Protein AF-A0A060YU44-F1 (afdb_monomer_lite)

Foldseek 3Di:
DDDDPPPQDDDPAFFQPVDDWDPPFPQQDPQDPRNLRRLLRLLLVLLLLLLLLQLVLVLCVDPVNVNNVLSVVSNVSSVVSNVVSVVSCVVCVNNRTDHDDDDRDRNPCNVVSDSVVSVVVSVVD

Radius of gyration: 18.21 Å; chains: 1; bounding box: 39×26×57 Å

InterPro domains:
  IPR001519 Ferritin [PTHR11431] (24-123)
  IPR008331 Ferritin/DPS domain [PF00210] (45-98)
  IPR009040 Ferritin-like diiron domain [PS50905] (29-125)
  IPR009078 Ferritin-like superfamily [SSF47240] (26-123)
  IPR012347 Ferritin-like [G3DSA:1.20.1260.10] (23-125)

Organism: Oncorhynchus mykiss (NCBI:txid802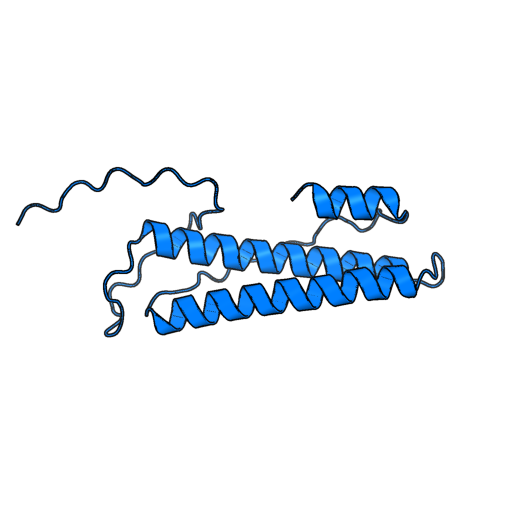2)

Structure (mmCIF, N/CA/C/O backbone):
data_AF-A0A060YU44-F1
#
_entry.id   AF-A0A060YU44-F1
#
loop_
_atom_site.group_PDB
_atom_site.id
_atom_site.type_symbol
_atom_site.label_atom_id
_atom_site.label_alt_id
_atom_site.label_comp_id
_atom_site.label_asym_id
_atom_site.label_entity_id
_atom_site.label_seq_id
_atom_site.pdbx_PDB_ins_code
_atom_site.Cartn_x
_atom_site.Cartn_y
_atom_site.Cartn_z
_atom_site.occupancy
_atom_site.B_iso_or_equiv
_atom_site.auth_seq_id
_atom_site.auth_comp_id
_atom_site.auth_asym_id
_atom_site.auth_atom_id
_atom_site.pdbx_PDB_model_num
ATOM 1 N N . MET A 1 1 ? 24.034 11.730 -32.992 1.00 38.75 1 MET A N 1
ATOM 2 C CA . MET A 1 1 ? 22.730 12.354 -32.692 1.00 38.75 1 MET A CA 1
ATOM 3 C C . MET A 1 1 ? 22.830 12.929 -31.296 1.00 38.75 1 MET A C 1
ATOM 5 O O . MET A 1 1 ? 23.203 12.187 -30.401 1.00 38.75 1 MET A O 1
ATOM 9 N N . ALA A 1 2 ? 22.635 14.238 -31.135 1.00 43.22 2 ALA A N 1
ATOM 10 C CA . ALA A 1 2 ? 22.666 14.867 -29.819 1.00 43.22 2 ALA A CA 1
ATOM 11 C C . ALA A 1 2 ? 21.455 14.379 -29.016 1.00 43.22 2 ALA A C 1
ATOM 13 O O . ALA A 1 2 ? 20.328 14.455 -29.508 1.00 43.22 2 ALA A O 1
ATOM 14 N N . GLU A 1 3 ? 21.694 13.841 -27.822 1.00 44.12 3 GLU A N 1
ATOM 15 C CA . GLU A 1 3 ? 20.632 13.512 -26.878 1.00 44.12 3 GLU A CA 1
ATOM 16 C C . GLU A 1 3 ? 19.837 14.791 -26.604 1.00 44.12 3 GLU A C 1
ATOM 18 O O . GLU A 1 3 ? 20.383 15.802 -26.156 1.00 44.12 3 GLU A O 1
ATOM 23 N N . LEU A 1 4 ? 18.548 14.776 -26.949 1.00 47.03 4 LEU A N 1
ATOM 24 C CA . LEU A 1 4 ? 17.634 15.850 -26.586 1.00 47.03 4 LEU A CA 1
ATOM 25 C C . LEU A 1 4 ? 17.681 15.970 -25.066 1.00 47.03 4 LEU A C 1
ATOM 27 O O . LEU A 1 4 ? 17.388 14.999 -24.370 1.00 47.03 4 LEU A O 1
ATOM 31 N N . SER A 1 5 ? 18.057 17.140 -24.547 1.00 51.47 5 SER A N 1
ATOM 32 C CA . SER A 1 5 ? 17.997 17.403 -23.114 1.00 51.47 5 SER A CA 1
ATOM 33 C C . SER A 1 5 ? 16.534 17.317 -22.681 1.00 51.47 5 SER A C 1
ATOM 35 O O . SER A 1 5 ? 15.729 18.231 -22.878 1.00 51.47 5 SER A O 1
ATOM 37 N N . VAL A 1 6 ? 16.149 16.150 -22.165 1.00 58.94 6 VAL A N 1
ATOM 38 C CA . VAL A 1 6 ? 14.773 15.887 -21.765 1.00 58.94 6 VAL A CA 1
ATOM 39 C C . VAL A 1 6 ? 14.505 16.764 -20.553 1.00 58.94 6 VAL A C 1
ATOM 41 O O . VAL A 1 6 ? 15.006 16.513 -19.457 1.00 58.94 6 VAL A O 1
ATOM 44 N N . LYS A 1 7 ? 13.739 17.840 -20.753 1.00 60.38 7 LYS A N 1
ATOM 45 C CA . LYS A 1 7 ? 13.201 18.640 -19.651 1.00 60.38 7 LYS A CA 1
ATOM 46 C C . LYS A 1 7 ? 12.493 17.666 -18.713 1.00 60.38 7 LYS A C 1
ATOM 48 O O . LYS A 1 7 ? 11.587 16.958 -19.150 1.00 60.38 7 LYS A O 1
ATOM 53 N N . ARG A 1 8 ? 12.937 17.596 -17.454 1.00 65.12 8 ARG A N 1
ATOM 54 C CA . ARG A 1 8 ? 12.375 16.673 -16.463 1.00 65.12 8 ARG A CA 1
ATOM 55 C C . ARG A 1 8 ? 10.865 16.888 -16.407 1.00 65.12 8 ARG A C 1
ATOM 57 O O . ARG A 1 8 ? 10.414 18.005 -16.147 1.00 65.12 8 ARG A O 1
ATOM 64 N N . LEU A 1 9 ? 10.104 15.837 -16.705 1.00 66.94 9 LEU A N 1
ATOM 65 C CA . LEU A 1 9 ? 8.651 15.864 -16.594 1.00 66.94 9 LEU A CA 1
ATOM 66 C C . LEU A 1 9 ? 8.305 16.230 -15.148 1.00 66.94 9 LEU A C 1
ATOM 68 O O . LEU A 1 9 ? 8.802 15.603 -14.213 1.00 66.94 9 LEU A O 1
ATOM 72 N N . LYS A 1 10 ? 7.511 17.288 -14.965 1.00 67.12 10 LYS A N 1
ATOM 73 C CA . LYS A 1 10 ? 6.981 17.645 -13.648 1.00 67.12 10 LYS A CA 1
ATOM 74 C C . LYS A 1 10 ? 5.876 16.647 -13.320 1.00 67.12 10 LYS A C 1
ATOM 76 O O . LYS A 1 10 ? 4.882 16.597 -14.039 1.00 67.12 10 LYS A O 1
ATOM 81 N N . THR A 1 11 ? 6.066 15.858 -12.271 1.00 71.88 11 THR A N 1
ATOM 82 C CA . THR A 1 11 ? 5.113 14.845 -11.809 1.00 71.88 11 THR A CA 1
ATOM 83 C C . THR A 1 11 ? 4.810 15.081 -10.328 1.00 71.88 11 THR A C 1
ATOM 85 O O . THR A 1 11 ? 5.686 15.511 -9.580 1.00 71.88 11 THR A O 1
ATOM 88 N N . SER A 1 12 ? 3.559 14.859 -9.915 1.00 81.62 12 SER A N 1
ATOM 89 C CA . SER A 1 12 ? 3.144 14.875 -8.500 1.00 81.62 12 SER A CA 1
ATOM 90 C C . SER A 1 12 ? 3.325 13.515 -7.821 1.00 81.62 12 SER A C 1
ATOM 92 O O . SER A 1 12 ? 3.136 13.403 -6.616 1.00 81.62 12 SER A O 1
ATOM 94 N N . LEU A 1 13 ? 3.669 12.486 -8.598 1.00 84.75 13 LEU A N 1
ATOM 95 C CA . LEU A 1 13 ? 3.832 11.122 -8.116 1.00 84.75 13 LEU A CA 1
ATOM 96 C C . LEU A 1 13 ? 5.123 10.975 -7.303 1.00 84.75 13 LEU A C 1
ATOM 98 O O . LEU A 1 13 ? 6.122 11.627 -7.627 1.00 84.75 13 LEU A O 1
ATOM 102 N N . PRO A 1 14 ? 5.146 10.084 -6.299 1.00 88.56 14 PRO A N 1
ATOM 103 C CA . PRO A 1 14 ? 6.363 9.760 -5.574 1.00 88.56 14 PRO A CA 1
ATOM 104 C C . PRO A 1 14 ? 7.441 9.240 -6.533 1.00 88.56 14 PRO A C 1
ATOM 106 O O . PRO A 1 14 ? 7.186 8.441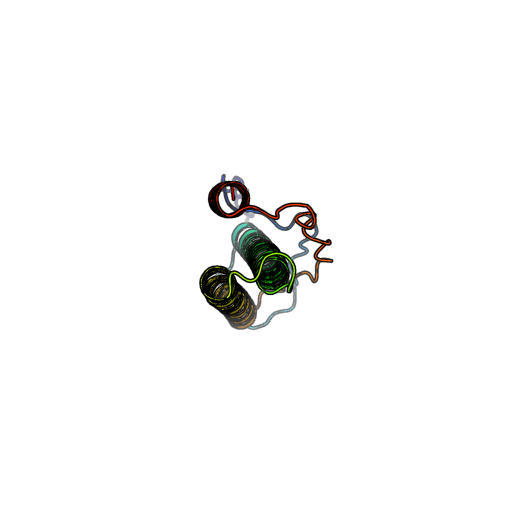 -7.432 1.00 88.56 14 PRO A O 1
ATOM 109 N N . ILE A 1 15 ? 8.672 9.713 -6.338 1.00 89.88 15 ILE A N 1
ATOM 110 C CA . ILE A 1 15 ? 9.836 9.367 -7.164 1.00 89.88 15 ILE A CA 1
ATOM 111 C C . ILE A 1 15 ? 10.849 8.627 -6.293 1.00 89.88 15 ILE A C 1
ATOM 113 O O . ILE A 1 15 ? 11.187 9.062 -5.186 1.00 89.88 15 ILE A O 1
ATOM 117 N N . CYS A 1 16 ? 11.392 7.522 -6.798 1.00 89.62 16 CYS A N 1
ATOM 118 C CA . CYS A 1 16 ? 12.513 6.857 -6.153 1.00 89.62 16 CYS A CA 1
ATOM 119 C C . CYS A 1 16 ? 13.818 7.655 -6.339 1.00 89.62 16 CYS A C 1
ATOM 121 O O . CYS A 1 16 ? 14.414 7.677 -7.410 1.00 89.62 16 CYS A O 1
ATOM 123 N N . LYS A 1 17 ? 14.293 8.303 -5.266 1.00 85.12 17 LYS A N 1
ATOM 124 C CA . LYS A 1 17 ? 15.514 9.137 -5.277 1.00 85.12 17 LYS A CA 1
ATOM 125 C C . LYS A 1 17 ? 16.823 8.353 -5.441 1.00 85.12 17 LYS A C 1
ATOM 127 O O . LYS A 1 17 ? 17.829 8.944 -5.811 1.00 85.12 17 LYS A O 1
ATOM 132 N N . ILE A 1 18 ? 16.814 7.060 -5.120 1.00 85.62 18 ILE A N 1
ATOM 133 C CA . ILE A 1 18 ? 17.991 6.172 -5.163 1.00 85.62 18 ILE A CA 1
ATOM 134 C C . ILE A 1 18 ? 18.011 5.374 -6.479 1.00 85.62 18 ILE A C 1
ATOM 136 O O . ILE A 1 18 ? 18.937 4.611 -6.745 1.00 85.62 18 ILE A O 1
ATOM 140 N N . HIS A 1 19 ? 16.995 5.563 -7.327 1.00 84.00 19 HIS A N 1
ATOM 141 C CA . HIS A 1 19 ? 16.822 4.771 -8.530 1.00 84.00 19 HIS A CA 1
ATOM 142 C C . HIS A 1 19 ? 17.993 4.946 -9.484 1.00 84.00 19 HIS A C 1
ATOM 144 O O . HIS A 1 19 ? 18.334 6.060 -9.888 1.00 84.00 19 HIS A O 1
ATOM 150 N N . ARG A 1 20 ? 18.601 3.823 -9.863 1.00 81.25 20 ARG A N 1
ATOM 151 C CA . ARG A 1 20 ? 19.668 3.796 -10.854 1.00 81.25 20 ARG A CA 1
ATOM 152 C C . ARG A 1 20 ? 19.178 2.990 -12.049 1.00 81.25 20 ARG A C 1
ATOM 154 O O . ARG A 1 20 ? 18.941 1.795 -11.890 1.00 81.25 20 ARG A O 1
ATOM 161 N N . PRO A 1 21 ? 19.031 3.600 -13.237 1.00 69.00 21 PRO A N 1
ATOM 162 C CA . PRO A 1 21 ? 18.560 2.871 -14.402 1.00 69.00 21 PRO A CA 1
ATOM 163 C C . PRO A 1 21 ? 19.545 1.747 -14.734 1.00 69.00 21 PRO A C 1
ATOM 165 O O . PRO A 1 21 ? 20.734 1.987 -14.958 1.00 69.00 21 PRO A O 1
ATOM 168 N N . PHE A 1 22 ? 19.048 0.512 -14.761 1.00 72.12 22 PHE A N 1
ATOM 169 C CA . PHE A 1 22 ? 19.849 -0.645 -15.137 1.00 72.12 22 PHE A CA 1
ATOM 170 C C . PHE A 1 22 ? 20.121 -0.634 -16.643 1.00 72.12 22 PHE A C 1
ATOM 172 O O . PHE A 1 22 ? 19.212 -0.770 -17.467 1.00 72.12 22 PHE A O 1
ATOM 179 N N . VAL A 1 23 ? 21.392 -0.480 -17.011 1.00 67.38 23 VAL A N 1
ATOM 180 C CA . VAL A 1 23 ? 21.861 -0.504 -18.403 1.00 67.38 23 VAL A CA 1
ATOM 181 C C . VAL A 1 23 ? 22.243 -1.941 -18.762 1.00 67.38 23 VAL A C 1
ATOM 183 O O . VAL A 1 23 ? 23.414 -2.296 -18.837 1.00 67.38 23 VAL A O 1
ATOM 186 N N . GLY A 1 24 ? 21.243 -2.807 -18.909 1.00 71.62 24 GLY A N 1
ATOM 187 C CA . GLY A 1 24 ? 21.475 -4.214 -19.268 1.00 71.62 24 GLY A CA 1
ATOM 188 C C . GLY A 1 24 ? 20.231 -5.012 -19.649 1.00 71.62 24 GLY A C 1
ATOM 189 O O . GLY A 1 24 ? 20.343 -6.168 -20.055 1.00 71.62 24 GLY A O 1
ATOM 190 N N . SER A 1 25 ? 19.041 -4.417 -19.546 1.00 82.25 25 SER A N 1
ATOM 191 C CA . SER A 1 25 ? 17.801 -5.093 -19.913 1.00 82.25 25 SER A CA 1
ATOM 192 C C . SER A 1 25 ? 17.634 -5.157 -21.431 1.00 82.25 25 SER A C 1
ATOM 194 O O . SER A 1 25 ? 17.620 -4.131 -22.109 1.00 82.25 25 SER A O 1
ATOM 196 N N . ARG A 1 26 ? 17.478 -6.374 -21.967 1.00 86.25 26 ARG A N 1
ATOM 197 C CA . ARG A 1 26 ? 17.246 -6.617 -23.403 1.00 86.25 26 ARG A CA 1
ATOM 198 C C . ARG A 1 26 ? 15.814 -6.308 -23.848 1.00 86.25 26 ARG A C 1
ATOM 200 O O . ARG A 1 26 ? 15.577 -6.170 -25.043 1.00 86.25 26 ARG A O 1
ATOM 207 N N . VAL A 1 27 ? 14.878 -6.213 -22.902 1.00 89.88 27 VAL A N 1
ATOM 208 C CA . VAL A 1 27 ? 13.442 -6.000 -23.162 1.00 89.88 27 VAL A CA 1
ATOM 209 C C . VAL A 1 27 ? 13.002 -4.550 -22.925 1.00 89.88 27 VAL A C 1
ATOM 211 O O . VAL A 1 27 ? 11.890 -4.171 -23.286 1.00 89.88 27 VAL A O 1
ATOM 214 N N . LYS A 1 28 ? 13.883 -3.700 -22.379 1.00 90.44 28 LYS A N 1
ATOM 215 C CA . LYS A 1 28 ? 13.580 -2.296 -22.084 1.00 90.44 28 LYS A CA 1
ATOM 216 C C . LYS A 1 28 ? 13.488 -1.458 -23.358 1.00 90.44 28 LYS A C 1
ATOM 218 O O . LYS A 1 28 ? 14.494 -1.032 -23.920 1.00 90.44 28 LYS A O 1
ATOM 223 N N . GLN A 1 29 ? 12.258 -1.193 -23.789 1.00 88.75 29 GLN A N 1
ATOM 224 C CA . GLN A 1 29 ? 11.940 -0.373 -24.957 1.00 88.75 29 GLN A CA 1
ATOM 225 C C . GLN A 1 29 ? 10.983 0.759 -24.570 1.00 88.75 29 GLN A C 1
ATOM 227 O O . GLN A 1 29 ? 9.946 0.529 -23.939 1.00 88.75 29 GLN A O 1
ATOM 232 N N . ASN A 1 30 ? 11.325 1.994 -24.958 1.00 90.06 30 ASN A N 1
ATOM 233 C CA . ASN A 1 30 ? 10.510 3.192 -24.719 1.00 90.06 30 ASN A CA 1
ATOM 234 C C . ASN A 1 30 ? 10.034 3.339 -23.259 1.00 90.06 30 ASN A C 1
ATOM 236 O O . ASN A 1 30 ? 8.871 3.657 -23.011 1.00 90.06 30 ASN A O 1
ATOM 240 N N . LEU A 1 31 ? 10.922 3.084 -22.293 1.00 88.75 31 LEU A N 1
ATOM 241 C CA . LEU A 1 31 ? 10.680 3.309 -20.867 1.00 88.75 31 LEU A CA 1
ATOM 242 C C . LEU A 1 31 ? 11.581 4.459 -20.382 1.00 88.75 31 LEU A C 1
ATOM 244 O O . LEU A 1 31 ? 12.761 4.226 -20.107 1.00 88.75 31 LEU A O 1
ATOM 248 N N . PRO A 1 32 ? 11.072 5.706 -20.322 1.00 89.19 32 PRO A N 1
ATOM 249 C CA . PRO A 1 32 ? 11.843 6.843 -19.833 1.00 89.19 32 PRO A CA 1
ATOM 250 C C . PRO A 1 32 ? 12.247 6.657 -18.369 1.00 89.19 32 PRO A C 1
ATOM 252 O O . PRO A 1 32 ? 11.440 6.197 -17.562 1.00 89.19 32 PRO A O 1
ATOM 255 N N . ALA A 1 33 ? 13.455 7.096 -18.008 1.00 87.31 33 ALA A N 1
ATOM 256 C CA . ALA A 1 33 ? 13.972 6.969 -16.643 1.00 87.31 33 ALA A CA 1
ATOM 257 C C . ALA A 1 33 ? 13.029 7.581 -15.592 1.00 87.31 33 ALA A C 1
ATOM 259 O O . ALA A 1 33 ? 12.729 6.934 -14.603 1.00 87.31 33 ALA A O 1
ATOM 260 N N . VAL A 1 34 ? 12.460 8.766 -15.852 1.00 88.69 34 VAL A N 1
ATOM 261 C CA . VAL A 1 34 ? 11.509 9.418 -14.926 1.00 88.69 34 VAL A CA 1
ATOM 262 C C . VAL A 1 34 ? 10.266 8.556 -14.668 1.00 88.69 34 VAL A C 1
ATOM 264 O O . VAL A 1 34 ? 9.753 8.542 -13.556 1.00 88.69 34 VAL A O 1
ATOM 267 N N . VAL A 1 35 ? 9.787 7.817 -15.674 1.00 90.94 35 VAL A N 1
ATOM 268 C CA . VAL A 1 35 ? 8.630 6.921 -15.517 1.00 90.94 35 VAL A CA 1
ATOM 269 C C . VAL A 1 35 ? 9.012 5.709 -14.675 1.00 90.94 35 VAL A C 1
ATOM 271 O O . VAL A 1 35 ? 8.267 5.333 -13.781 1.00 90.94 35 VAL A O 1
ATOM 274 N N . GLU A 1 36 ? 10.185 5.128 -14.920 1.00 92.06 36 GLU A N 1
ATOM 275 C CA . GLU A 1 36 ? 10.717 4.017 -14.125 1.00 92.06 36 GLU A CA 1
ATOM 276 C C . GLU A 1 36 ? 10.944 4.420 -12.654 1.00 92.06 36 GLU A C 1
ATOM 278 O O . GLU A 1 36 ? 10.535 3.704 -11.742 1.00 92.06 36 GLU A O 1
ATOM 283 N N . GLU A 1 37 ? 11.516 5.607 -12.420 1.00 92.00 37 GLU A N 1
ATOM 284 C CA . GLU A 1 37 ? 11.703 6.201 -11.091 1.00 92.00 37 GLU A CA 1
ATOM 285 C C . GLU A 1 37 ? 10.365 6.389 -10.359 1.00 92.00 37 GLU A C 1
ATOM 287 O O . GLU A 1 37 ? 10.277 6.135 -9.153 1.00 92.00 37 GLU A O 1
ATOM 292 N N . SER A 1 38 ? 9.329 6.842 -11.074 1.00 92.69 38 SER A N 1
ATOM 293 C CA . SER A 1 38 ? 7.979 7.012 -10.533 1.00 92.69 38 SER A CA 1
ATOM 294 C C . SER A 1 38 ? 7.285 5.679 -10.269 1.00 92.69 38 SER A C 1
ATOM 296 O O . SER A 1 38 ? 6.685 5.536 -9.214 1.00 92.69 38 SER A O 1
ATOM 298 N N . LEU A 1 39 ? 7.398 4.687 -11.157 1.00 93.69 39 LEU A N 1
ATOM 299 C CA . LEU A 1 39 ?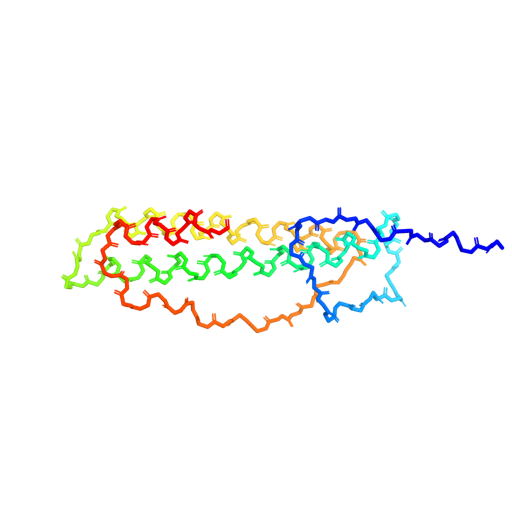 6.845 3.346 -10.925 1.00 93.69 39 LEU A CA 1
ATOM 300 C C . LEU A 1 39 ? 7.443 2.723 -9.661 1.00 93.69 39 LEU A C 1
ATOM 302 O O . LEU A 1 39 ? 6.706 2.239 -8.807 1.00 93.69 39 LEU A O 1
ATOM 306 N N . CYS A 1 40 ? 8.763 2.813 -9.482 1.00 94.06 40 CYS A N 1
ATOM 307 C CA . CYS A 1 40 ? 9.414 2.355 -8.257 1.00 94.06 40 CYS A CA 1
ATOM 308 C C . CYS A 1 40 ? 8.958 3.153 -7.018 1.00 94.06 40 CYS A C 1
ATOM 310 O O . CYS A 1 40 ? 8.718 2.576 -5.954 1.00 94.06 40 CYS A O 1
ATOM 312 N N . GLY A 1 41 ? 8.814 4.476 -7.148 1.00 93.94 41 GLY A N 1
ATOM 313 C CA . GLY A 1 41 ? 8.320 5.343 -6.078 1.00 93.94 41 GLY A CA 1
ATOM 314 C C . GLY A 1 41 ? 6.896 4.999 -5.638 1.00 93.94 41 GLY A C 1
ATOM 315 O O . GLY A 1 41 ? 6.672 4.796 -4.449 1.00 93.94 41 GLY A O 1
ATOM 316 N N . VAL A 1 42 ? 5.969 4.881 -6.590 1.00 94.75 42 VAL A N 1
ATOM 317 C CA . VAL A 1 42 ? 4.559 4.534 -6.357 1.00 94.75 42 VAL A CA 1
ATOM 318 C C . VAL A 1 42 ? 4.431 3.125 -5.793 1.00 94.75 42 VAL A C 1
ATOM 320 O O . VAL A 1 42 ? 3.739 2.956 -4.802 1.00 94.75 42 VAL A O 1
ATOM 323 N N . SER A 1 43 ? 5.157 2.140 -6.333 1.00 95.62 43 SER A N 1
ATOM 324 C CA . SER A 1 43 ? 5.121 0.765 -5.803 1.00 95.62 43 SER A CA 1
ATOM 325 C C . SER A 1 43 ? 5.491 0.726 -4.319 1.00 95.62 43 SER A C 1
ATOM 327 O O . SER A 1 43 ? 4.825 0.071 -3.530 1.00 95.62 43 SER A O 1
ATOM 329 N N . THR A 1 44 ? 6.521 1.484 -3.918 1.00 95.00 44 THR A N 1
ATOM 330 C CA . THR A 1 44 ? 6.914 1.572 -2.500 1.00 95.00 44 THR A CA 1
ATOM 331 C C . THR A 1 44 ? 5.837 2.257 -1.662 1.00 95.00 44 THR A C 1
ATOM 333 O O . THR A 1 44 ? 5.527 1.789 -0.575 1.00 95.00 44 THR A O 1
ATOM 336 N N . MET A 1 45 ? 5.263 3.353 -2.166 1.00 94.19 45 MET A N 1
ATOM 337 C CA . MET A 1 45 ? 4.201 4.078 -1.469 1.00 94.19 45 MET A CA 1
ATOM 338 C C . MET A 1 45 ? 2.978 3.181 -1.238 1.00 94.19 45 MET A C 1
ATOM 340 O O . MET A 1 45 ? 2.495 3.129 -0.116 1.00 94.19 45 MET A O 1
ATOM 344 N N . LEU A 1 46 ? 2.539 2.413 -2.240 1.00 95.50 46 LEU A N 1
ATOM 345 C CA . LEU A 1 46 ? 1.433 1.456 -2.101 1.00 95.50 46 LEU A CA 1
ATOM 346 C C . LEU A 1 46 ? 1.723 0.395 -1.028 1.00 95.50 46 LEU A C 1
ATOM 348 O O . LEU A 1 46 ? 0.862 0.093 -0.210 1.00 95.50 46 LEU A O 1
ATOM 352 N N . MET A 1 47 ? 2.957 -0.115 -0.957 1.00 95.88 47 MET A N 1
ATOM 353 C CA . MET A 1 47 ? 3.349 -1.049 0.107 1.00 95.88 47 MET A CA 1
ATOM 354 C C . MET A 1 47 ? 3.354 -0.397 1.502 1.00 95.88 47 MET A C 1
ATOM 356 O O . MET A 1 47 ? 2.963 -1.034 2.478 1.00 95.88 47 MET A O 1
ATOM 360 N N . GLU A 1 48 ? 3.776 0.867 1.617 1.00 95.06 48 GLU A N 1
ATOM 361 C CA . GLU A 1 48 ? 3.685 1.637 2.868 1.00 95.06 48 GLU A CA 1
ATOM 362 C C . GLU A 1 48 ? 2.221 1.847 3.293 1.00 95.06 48 GLU A C 1
ATOM 364 O O . GLU A 1 48 ? 1.904 1.737 4.481 1.00 95.06 48 GLU A O 1
ATOM 369 N N . VAL A 1 49 ? 1.329 2.120 2.332 1.00 95.44 49 VAL A N 1
ATOM 370 C CA . VAL A 1 49 ? -0.117 2.253 2.562 1.00 95.44 49 VAL A CA 1
ATOM 371 C C . VAL A 1 49 ? -0.692 0.931 3.059 1.00 95.44 49 VAL A C 1
ATOM 373 O O . VAL A 1 49 ? -1.328 0.921 4.112 1.00 95.44 49 VAL A O 1
ATOM 376 N N . ALA A 1 50 ? -0.422 -0.170 2.352 1.00 96.75 50 ALA A N 1
ATOM 377 C CA . ALA A 1 50 ? -0.878 -1.506 2.720 1.00 96.75 50 ALA A CA 1
ATOM 378 C C . ALA A 1 50 ? -0.442 -1.859 4.149 1.00 96.75 50 ALA A C 1
ATOM 380 O O . ALA A 1 50 ? -1.273 -2.179 4.992 1.00 96.75 50 ALA A O 1
ATOM 381 N N . TYR A 1 51 ? 0.839 -1.665 4.482 1.00 96.69 51 TYR A N 1
ATOM 382 C CA . TYR A 1 51 ? 1.332 -1.955 5.830 1.00 96.69 51 TYR A CA 1
ATOM 383 C C . TYR A 1 51 ? 0.659 -1.098 6.912 1.00 96.69 51 TYR A C 1
ATOM 385 O O . TYR A 1 51 ? 0.365 -1.582 8.006 1.00 96.69 51 TYR A O 1
ATOM 393 N N . ARG A 1 52 ? 0.377 0.179 6.627 1.00 96.00 52 ARG A N 1
ATOM 394 C CA . ARG A 1 52 ? -0.360 1.042 7.559 1.00 96.00 52 ARG A CA 1
ATOM 395 C C . ARG A 1 52 ? -1.800 0.564 7.754 1.00 96.00 52 ARG A C 1
ATOM 397 O O . ARG A 1 52 ? -2.272 0.564 8.888 1.00 96.00 52 ARG A O 1
ATOM 404 N N . LEU A 1 53 ? -2.487 0.181 6.681 1.00 96.69 53 LEU A N 1
ATOM 405 C CA . LEU A 1 53 ? -3.858 -0.331 6.738 1.00 96.69 53 LEU A CA 1
ATOM 406 C C . LEU A 1 53 ? -3.922 -1.644 7.521 1.00 96.69 53 LEU A C 1
ATOM 408 O O . LEU A 1 53 ? -4.757 -1.775 8.410 1.00 96.69 53 LEU A O 1
ATOM 412 N N . ASP A 1 54 ? -2.989 -2.561 7.274 1.00 96.94 54 ASP A N 1
ATOM 413 C CA . ASP A 1 54 ? -2.877 -3.811 8.026 1.00 96.94 54 ASP A CA 1
ATOM 414 C C . ASP A 1 54 ? -2.621 -3.564 9.521 1.00 96.94 54 ASP A C 1
ATOM 416 O O . ASP A 1 54 ? -3.271 -4.140 10.393 1.00 96.94 54 ASP A O 1
ATOM 420 N N . ALA A 1 55 ? -1.722 -2.632 9.853 1.00 96.19 55 ALA A N 1
ATOM 421 C CA . ALA A 1 55 ? -1.467 -2.256 11.240 1.00 96.19 55 ALA A CA 1
ATOM 422 C C . ALA A 1 55 ? -2.715 -1.669 11.926 1.00 96.19 55 ALA A C 1
ATOM 424 O O . ALA A 1 55 ? -2.971 -1.979 13.090 1.00 96.19 55 ALA A O 1
ATOM 425 N N . LEU A 1 56 ? -3.511 -0.859 11.219 1.00 96.25 56 LEU A N 1
ATOM 426 C CA . LEU A 1 56 ? -4.794 -0.364 11.726 1.00 96.25 56 LEU A CA 1
ATOM 427 C C . LEU A 1 56 ? -5.799 -1.503 11.920 1.00 96.25 56 LEU A C 1
ATOM 429 O O . LEU A 1 56 ? -6.452 -1.548 12.960 1.00 96.25 56 LEU A O 1
ATOM 433 N N . ALA A 1 57 ? -5.901 -2.435 10.967 1.00 96.81 57 ALA A N 1
ATOM 434 C CA . ALA A 1 57 ? -6.774 -3.600 11.085 1.00 96.81 57 ALA A CA 1
ATOM 435 C C . ALA A 1 57 ? -6.476 -4.376 12.375 1.00 96.81 57 ALA A C 1
ATOM 437 O O . ALA A 1 57 ? -7.369 -4.552 13.201 1.00 96.81 57 ALA A O 1
ATOM 438 N N . ASN A 1 58 ? -5.199 -4.701 12.603 1.00 95.19 58 ASN A N 1
ATOM 439 C CA . ASN A 1 58 ? -4.731 -5.396 13.801 1.00 95.19 58 ASN A CA 1
ATOM 440 C C . ASN A 1 58 ? -5.082 -4.661 15.106 1.00 95.19 58 ASN A C 1
ATOM 442 O O . ASN A 1 58 ? -5.403 -5.310 16.097 1.00 95.19 58 ASN A O 1
ATOM 446 N N . ILE A 1 59 ? -5.051 -3.321 15.132 1.00 95.19 59 ILE A N 1
ATOM 447 C CA . ILE A 1 59 ? -5.468 -2.533 16.307 1.00 95.19 59 ILE A CA 1
ATOM 448 C C . ILE A 1 59 ? -6.963 -2.729 16.581 1.00 95.19 59 ILE A C 1
ATOM 450 O O . ILE A 1 59 ? -7.352 -2.991 17.716 1.00 95.19 59 ILE A O 1
ATOM 454 N N . PHE A 1 60 ? -7.810 -2.655 15.552 1.00 96.06 60 PHE A N 1
ATOM 455 C CA . PHE A 1 60 ? -9.259 -2.813 15.714 1.00 96.06 60 PHE A CA 1
ATOM 456 C C . PHE A 1 60 ? -9.700 -4.252 16.033 1.00 96.06 60 PHE A C 1
ATOM 458 O O . PHE A 1 60 ? -10.825 -4.438 16.507 1.00 96.06 60 PHE A O 1
ATOM 465 N N . GLU A 1 61 ? -8.837 -5.250 15.814 1.00 95.69 61 GLU A N 1
ATOM 466 C CA . GLU A 1 61 ? -9.053 -6.640 16.248 1.00 95.69 61 GLU A CA 1
ATOM 467 C C . GLU A 1 61 ? -8.717 -6.888 17.721 1.00 95.69 61 GLU A C 1
ATOM 469 O O . GLU A 1 61 ? -9.193 -7.877 18.276 1.00 95.69 61 GLU A O 1
ATOM 474 N N . GLN A 1 62 ? -7.932 -6.017 18.366 1.00 94.25 62 GLN A N 1
ATOM 475 C CA . GLN A 1 62 ? -7.541 -6.202 19.766 1.00 94.25 62 GLN A CA 1
ATOM 476 C C . GLN A 1 62 ? -8.764 -6.289 20.679 1.00 94.25 62 GLN A C 1
ATOM 478 O O . GLN A 1 62 ? -9.718 -5.526 20.519 1.00 94.25 62 GLN A O 1
ATOM 483 N N . ASP A 1 63 ? -8.698 -7.164 21.685 1.00 94.12 63 ASP A N 1
ATOM 484 C CA . ASP A 1 63 ? -9.802 -7.432 22.618 1.00 94.12 63 ASP A CA 1
ATOM 485 C C . ASP A 1 63 ? -10.327 -6.165 23.321 1.00 94.12 63 ASP A C 1
ATOM 487 O O . ASP A 1 63 ? -11.520 -6.064 23.610 1.00 94.12 63 ASP A O 1
ATOM 491 N N . ASP A 1 64 ? -9.455 -5.179 23.557 1.00 92.62 64 ASP A N 1
ATOM 492 C CA . ASP A 1 64 ? -9.798 -3.910 24.210 1.00 92.62 64 ASP A CA 1
ATOM 493 C C . ASP A 1 64 ? -10.668 -2.986 23.332 1.00 92.62 64 ASP A C 1
ATOM 495 O O . ASP A 1 64 ? -11.382 -2.127 23.855 1.00 92.62 64 ASP A O 1
ATOM 499 N N . ILE A 1 65 ? -10.625 -3.147 22.004 1.00 93.44 65 ILE A N 1
ATOM 500 C CA . ILE A 1 65 ? -11.379 -2.335 21.032 1.00 93.44 65 ILE A CA 1
ATOM 501 C C . ILE A 1 65 ? -12.509 -3.158 20.401 1.00 93.44 65 ILE A C 1
ATOM 503 O O . ILE A 1 65 ? -13.644 -2.687 20.320 1.00 93.44 65 ILE A O 1
ATOM 507 N N . ALA A 1 66 ? -12.204 -4.385 19.975 1.00 93.75 66 ALA A N 1
ATOM 508 C CA . ALA A 1 66 ? -13.134 -5.392 19.473 1.00 93.75 66 ALA A CA 1
ATOM 509 C C . ALA A 1 66 ? -14.122 -4.866 18.410 1.00 93.75 66 ALA A C 1
ATOM 511 O O . ALA A 1 66 ? -15.338 -5.068 18.501 1.00 93.75 66 ALA A O 1
ATOM 512 N N . LEU A 1 67 ? -13.603 -4.211 17.363 1.00 96.00 67 LEU A N 1
ATOM 513 C CA . LEU A 1 67 ? -14.379 -3.713 16.220 1.00 96.00 67 LEU A CA 1
ATOM 514 C C . LEU A 1 67 ? -14.082 -4.533 14.946 1.00 96.00 67 LEU A C 1
ATOM 516 O O . LEU A 1 67 ? -13.539 -3.999 13.976 1.00 96.00 67 LEU A O 1
ATOM 520 N N . PRO A 1 68 ? -14.507 -5.812 14.868 1.00 95.50 68 PRO A N 1
ATOM 521 C CA . PRO A 1 68 ? -14.078 -6.742 13.816 1.00 95.50 68 PRO A CA 1
ATOM 522 C C . PRO A 1 68 ? -14.523 -6.334 12.407 1.00 95.50 68 PRO A C 1
ATOM 524 O O . PRO A 1 68 ? -13.862 -6.646 11.426 1.00 95.50 68 PRO A O 1
ATOM 527 N N . ARG A 1 69 ? -15.642 -5.609 12.273 1.00 97.12 69 ARG A N 1
ATOM 528 C CA . ARG A 1 69 ? -16.084 -5.093 10.964 1.00 97.12 69 ARG A CA 1
ATOM 529 C C . ARG A 1 69 ? -15.212 -3.942 10.465 1.00 97.12 69 ARG A C 1
ATOM 531 O O . ARG A 1 69 ? -15.057 -3.790 9.261 1.00 97.12 69 ARG A O 1
ATOM 538 N N . VAL A 1 70 ? -14.682 -3.134 11.382 1.00 96.38 70 VAL A N 1
ATOM 539 C CA . VAL A 1 70 ? -13.757 -2.045 11.051 1.00 96.38 70 VAL A CA 1
ATOM 540 C C . VAL A 1 70 ? -12.389 -2.629 10.714 1.00 96.38 70 VAL A C 1
ATOM 542 O O . VAL A 1 70 ? -11.796 -2.233 9.717 1.00 96.38 70 VAL A O 1
ATOM 545 N N . ALA A 1 71 ? -11.935 -3.622 11.480 1.00 97.12 71 ALA A N 1
ATOM 546 C CA . ALA A 1 71 ? -10.730 -4.374 11.156 1.00 97.12 71 ALA A CA 1
ATOM 547 C C . ALA A 1 71 ? -10.797 -5.009 9.760 1.00 97.12 71 ALA A C 1
ATOM 549 O O . ALA A 1 71 ? -9.921 -4.762 8.937 1.00 97.12 71 ALA A O 1
ATOM 550 N N . ALA A 1 72 ? -11.881 -5.733 9.456 1.00 97.94 72 ALA A N 1
ATOM 551 C CA . ALA A 1 72 ? -12.081 -6.355 8.147 1.00 97.94 72 ALA A CA 1
ATOM 552 C C . ALA A 1 72 ? -12.046 -5.340 6.991 1.00 97.94 72 ALA A C 1
ATOM 554 O O . ALA A 1 72 ? -11.471 -5.629 5.948 1.00 97.94 72 ALA A O 1
ATOM 555 N N . PHE A 1 73 ? -12.608 -4.141 7.184 1.00 97.56 73 PHE A N 1
ATOM 556 C CA . PHE A 1 73 ? -12.540 -3.057 6.198 1.00 97.56 73 PHE A CA 1
ATOM 557 C C . PHE A 1 73 ? -11.094 -2.617 5.915 1.00 97.56 73 PHE A C 1
ATOM 559 O O . PHE A 1 73 ? -10.703 -2.479 4.758 1.00 97.56 73 PHE A O 1
ATOM 566 N N . PHE A 1 74 ? -10.285 -2.416 6.959 1.00 97.19 74 PHE A N 1
ATOM 567 C CA . PHE A 1 74 ? -8.879 -2.044 6.788 1.00 97.19 74 PHE A CA 1
ATOM 568 C C . PHE A 1 74 ? -8.043 -3.181 6.189 1.00 97.19 74 PHE A C 1
ATOM 570 O O . PHE A 1 74 ? -7.177 -2.912 5.359 1.00 97.19 74 PHE A O 1
ATOM 577 N N . HIS A 1 75 ? -8.329 -4.434 6.547 1.00 98.00 75 HIS A N 1
ATOM 578 C CA . HIS A 1 75 ? -7.665 -5.604 5.972 1.00 98.00 75 HIS A CA 1
ATOM 579 C C . HIS A 1 75 ? -7.958 -5.742 4.471 1.00 98.00 75 HIS A C 1
ATOM 581 O O . HIS A 1 75 ? -7.035 -5.893 3.679 1.00 98.00 75 HIS A O 1
ATOM 587 N N . GLU A 1 76 ? -9.222 -5.613 4.055 1.00 98.12 76 GLU A N 1
ATOM 588 C CA . GLU A 1 76 ? -9.608 -5.662 2.637 1.00 98.12 76 GLU A CA 1
ATOM 589 C C . GLU A 1 76 ? -8.904 -4.564 1.820 1.00 98.12 76 GLU A C 1
ATOM 591 O O . GLU A 1 76 ? -8.385 -4.819 0.732 1.00 98.12 76 GLU A O 1
ATOM 596 N N . HIS A 1 77 ? -8.820 -3.343 2.357 1.00 97.06 77 HIS A N 1
ATOM 597 C CA . HIS A 1 77 ? -8.071 -2.275 1.698 1.00 97.06 77 HIS A CA 1
ATOM 598 C C . HIS A 1 77 ? -6.560 -2.520 1.691 1.00 97.06 77 HIS A C 1
ATOM 600 O O . HIS A 1 77 ? -5.914 -2.214 0.693 1.00 97.06 77 HIS A O 1
ATOM 606 N N . SER A 1 78 ? -5.991 -3.103 2.748 1.00 97.94 78 SER A N 1
ATOM 607 C CA . SER A 1 78 ? -4.582 -3.506 2.759 1.00 97.94 78 SER A CA 1
ATOM 608 C C . SER A 1 78 ? -4.273 -4.488 1.623 1.00 97.94 78 SER A C 1
ATOM 610 O O . SER A 1 78 ? -3.352 -4.256 0.838 1.00 97.94 78 SER A O 1
ATOM 612 N N . GLU A 1 79 ? -5.095 -5.532 1.469 1.00 98.25 79 GLU A N 1
ATOM 613 C CA . GLU A 1 79 ? -4.957 -6.519 0.392 1.00 98.25 79 GLU A CA 1
A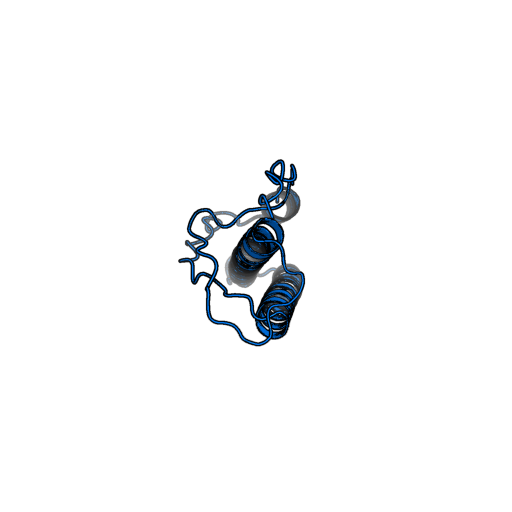TOM 614 C C . GLU A 1 79 ? -5.081 -5.873 -0.994 1.00 98.25 79 GLU A C 1
ATOM 616 O O . GLU A 1 79 ? -4.326 -6.203 -1.912 1.00 98.25 79 GLU A O 1
ATOM 621 N N . GLN A 1 80 ? -5.999 -4.915 -1.152 1.00 98.06 80 GLN A N 1
ATOM 622 C CA . GLN A 1 80 ? -6.170 -4.179 -2.401 1.00 98.06 80 GLN A CA 1
ATOM 623 C C . GLN A 1 80 ? -4.925 -3.354 -2.762 1.00 98.06 80 GLN A C 1
ATOM 625 O O . GLN A 1 80 ? -4.471 -3.408 -3.907 1.00 98.06 80 GLN A O 1
ATOM 630 N N . GLU A 1 81 ? -4.363 -2.608 -1.811 1.00 97.25 81 GLU A N 1
ATOM 631 C CA . GLU A 1 81 ? -3.156 -1.799 -2.023 1.00 97.25 81 GLU A CA 1
ATOM 632 C C . GLU A 1 81 ? -1.923 -2.679 -2.279 1.00 97.25 81 GLU A C 1
ATOM 634 O O . GLU A 1 81 ? -1.107 -2.374 -3.153 1.00 97.25 81 GLU A O 1
ATOM 639 N N . GLN A 1 82 ? -1.819 -3.824 -1.598 1.00 97.69 82 GLN A N 1
ATOM 640 C CA . GLN A 1 82 ? -0.770 -4.806 -1.859 1.00 97.69 82 GLN A CA 1
ATOM 641 C C . GLN A 1 82 ? -0.877 -5.380 -3.280 1.00 97.69 82 GLN A C 1
ATOM 643 O O . GLN A 1 82 ? 0.120 -5.400 -4.004 1.00 97.69 82 GLN A O 1
ATOM 648 N N . ALA A 1 83 ? -2.076 -5.769 -3.722 1.00 98.31 83 ALA A N 1
ATOM 649 C CA . ALA A 1 83 ? -2.296 -6.258 -5.083 1.00 98.31 83 ALA A CA 1
ATOM 650 C C . ALA A 1 83 ? -1.960 -5.193 -6.144 1.00 98.31 83 ALA A C 1
ATOM 652 O O . ALA A 1 83 ? -1.414 -5.507 -7.204 1.00 98.31 83 ALA A O 1
ATOM 653 N N . GLN A 1 84 ? -2.237 -3.915 -5.864 1.00 97.62 84 GLN A N 1
ATOM 654 C CA . GLN A 1 84 ? -1.812 -2.817 -6.734 1.00 97.62 84 GLN A CA 1
ATOM 655 C C . GLN A 1 84 ? -0.288 -2.661 -6.766 1.00 97.62 84 GLN A C 1
ATOM 657 O O . GLN A 1 84 ? 0.275 -2.442 -7.841 1.00 97.62 84 GLN A O 1
ATOM 662 N N . ALA A 1 85 ? 0.392 -2.783 -5.623 1.00 96.88 85 ALA A N 1
ATOM 663 C CA . ALA A 1 85 ? 1.848 -2.735 -5.566 1.00 96.88 85 ALA A CA 1
ATOM 664 C C . ALA A 1 85 ? 2.478 -3.876 -6.379 1.00 96.88 85 ALA A C 1
ATOM 666 O O . ALA A 1 85 ? 3.379 -3.629 -7.181 1.00 96.88 85 ALA A O 1
ATOM 667 N N . GLU A 1 86 ? 1.966 -5.100 -6.233 1.00 97.06 86 GLU A N 1
ATOM 668 C CA . GLU A 1 86 ? 2.391 -6.272 -7.006 1.00 97.06 86 GLU A CA 1
ATOM 669 C C . GLU A 1 86 ? 2.194 -6.046 -8.511 1.00 97.06 86 GLU A C 1
ATOM 671 O O . GLU A 1 86 ? 3.144 -6.187 -9.281 1.00 97.06 86 GLU A O 1
ATOM 676 N N . ALA A 1 87 ? 1.027 -5.550 -8.932 1.00 97.69 87 ALA A N 1
ATOM 677 C CA . ALA A 1 87 ? 0.766 -5.231 -10.336 1.00 97.69 87 ALA A CA 1
ATOM 678 C C . ALA A 1 87 ? 1.733 -4.171 -10.908 1.00 97.69 87 ALA A C 1
ATOM 680 O O . ALA A 1 87 ? 2.136 -4.249 -12.073 1.00 97.69 87 ALA A O 1
ATOM 681 N N . MET A 1 88 ? 2.132 -3.176 -10.105 1.00 95.69 88 MET A N 1
ATOM 682 C CA . MET A 1 88 ? 3.126 -2.175 -10.516 1.00 95.69 88 MET A CA 1
ATOM 683 C C . MET A 1 88 ? 4.524 -2.783 -10.673 1.00 95.69 88 MET A C 1
ATOM 685 O O . MET A 1 88 ? 5.243 -2.422 -11.611 1.00 95.69 88 MET A O 1
ATOM 689 N N . LEU A 1 89 ? 4.907 -3.708 -9.789 1.00 95.38 89 LEU A N 1
ATOM 690 C CA . LEU A 1 89 ? 6.180 -4.426 -9.863 1.00 95.38 89 LEU A CA 1
ATOM 691 C C . LEU A 1 89 ? 6.238 -5.383 -11.055 1.00 95.38 89 LEU A C 1
ATOM 693 O O . LEU A 1 89 ? 7.261 -5.425 -11.747 1.00 95.38 89 LEU A O 1
ATOM 697 N N . ASP A 1 90 ? 5.148 -6.094 -11.330 1.00 96.62 90 ASP A N 1
ATOM 698 C CA . ASP A 1 90 ? 5.019 -6.964 -12.498 1.00 96.62 90 ASP A CA 1
ATOM 699 C C . ASP A 1 90 ? 5.169 -6.147 -13.779 1.00 96.62 90 ASP A C 1
ATOM 701 O O . ASP A 1 90 ? 6.029 -6.433 -14.615 1.00 96.62 90 ASP A O 1
ATOM 705 N N . TYR A 1 91 ? 4.436 -5.035 -13.887 1.00 95.94 91 TYR A N 1
ATOM 706 C CA . TYR A 1 91 ? 4.547 -4.142 -15.035 1.00 95.94 91 TYR A CA 1
ATOM 707 C C . TYR A 1 91 ? 5.964 -3.569 -15.204 1.00 95.94 91 TYR A C 1
ATOM 709 O O . TYR A 1 91 ? 6.483 -3.477 -16.322 1.00 95.94 91 TYR A O 1
ATOM 717 N N . LEU A 1 92 ? 6.616 -3.180 -14.106 1.00 93.38 92 LEU A N 1
ATOM 718 C CA . LEU A 1 92 ? 7.992 -2.691 -14.129 1.00 93.38 92 LEU A CA 1
ATOM 719 C C . LEU A 1 92 ? 8.956 -3.765 -14.653 1.00 93.38 92 LEU A C 1
ATOM 721 O O . LEU A 1 92 ? 9.823 -3.455 -15.476 1.00 93.38 92 LEU A O 1
ATOM 725 N N . SER A 1 93 ? 8.769 -5.012 -14.223 1.00 92.31 93 SER A N 1
ATOM 726 C CA . SER A 1 93 ? 9.570 -6.169 -14.630 1.00 92.31 93 SER A CA 1
ATOM 727 C C . SER A 1 93 ? 9.356 -6.518 -16.106 1.00 92.31 93 SER A C 1
ATOM 729 O O . SER A 1 93 ? 10.331 -6.653 -16.850 1.00 92.31 93 SER A O 1
ATOM 731 N N . ASP A 1 94 ? 8.104 -6.540 -16.569 1.00 93.75 94 ASP A N 1
ATOM 732 C CA . ASP A 1 94 ? 7.726 -6.787 -17.967 1.00 93.75 94 ASP A CA 1
ATOM 733 C C . ASP A 1 94 ? 8.331 -5.756 -18.924 1.00 93.75 94 ASP A C 1
ATOM 735 O O . ASP A 1 94 ? 8.792 -6.076 -20.024 1.00 93.75 94 ASP A O 1
ATOM 739 N N . ARG A 1 95 ? 8.389 -4.489 -18.498 1.00 94.06 95 ARG A N 1
ATOM 740 C CA . ARG A 1 95 ? 9.012 -3.401 -19.268 1.00 94.06 95 ARG A CA 1
ATOM 741 C C . ARG A 1 95 ? 10.537 -3.381 -19.154 1.00 94.06 95 ARG A C 1
ATOM 743 O O . ARG A 1 95 ? 11.173 -2.481 -19.711 1.00 94.06 95 ARG A O 1
ATOM 750 N N . GLY A 1 96 ? 11.133 -4.354 -18.466 1.00 91.81 96 GLY A N 1
ATOM 751 C CA . GLY A 1 96 ? 12.574 -4.469 -18.291 1.00 91.81 96 GLY A CA 1
ATOM 752 C C . GLY A 1 96 ? 13.173 -3.410 -17.377 1.00 91.81 96 GLY A C 1
ATOM 753 O O . GLY A 1 96 ? 14.366 -3.121 -17.508 1.00 91.81 96 GLY A O 1
ATOM 754 N N . GLY A 1 97 ? 12.348 -2.788 -16.538 1.00 91.19 97 GLY A N 1
ATOM 755 C CA . GLY A 1 97 ? 12.790 -1.888 -15.491 1.00 91.19 97 GLY A CA 1
ATOM 756 C C . GLY A 1 97 ? 13.260 -2.643 -14.252 1.00 91.19 97 GLY A C 1
ATOM 757 O O . GLY A 1 97 ? 13.245 -3.872 -14.201 1.00 91.19 97 GLY A O 1
ATOM 758 N N . GLN A 1 98 ? 13.713 -1.895 -13.253 1.00 90.75 98 GLN A N 1
ATOM 759 C CA . GLN A 1 98 ? 14.182 -2.457 -11.988 1.00 90.75 98 GLN A CA 1
ATOM 760 C C . GLN A 1 98 ? 13.455 -1.814 -10.811 1.00 90.75 98 GLN A C 1
ATOM 762 O O . GLN A 1 98 ? 13.267 -0.602 -10.789 1.00 90.75 98 GLN A O 1
ATOM 767 N N . TYR A 1 99 ? 13.095 -2.605 -9.805 1.00 92.38 99 TYR A N 1
ATOM 768 C CA . TYR A 1 99 ? 12.631 -2.078 -8.526 1.00 92.38 99 TYR A CA 1
ATOM 769 C C . TYR A 1 99 ? 13.810 -1.852 -7.571 1.00 92.38 99 TYR A C 1
ATOM 771 O O . TYR A 1 99 ? 14.701 -2.698 -7.455 1.00 92.38 99 TYR A O 1
ATOM 779 N N . CYS A 1 100 ? 13.830 -0.714 -6.877 1.00 90.69 100 CYS A N 1
ATOM 780 C CA . CYS A 1 100 ? 14.736 -0.504 -5.754 1.00 90.69 100 CYS A CA 1
ATOM 781 C C . CYS A 1 100 ? 14.063 -0.989 -4.477 1.00 90.69 100 CYS A C 1
ATOM 783 O O . CYS A 1 100 ? 13.148 -0.326 -3.992 1.00 90.69 100 CYS A O 1
ATOM 785 N N . ASN A 1 101 ? 14.564 -2.089 -3.914 1.00 80.38 101 ASN A N 1
ATOM 786 C CA . ASN A 1 101 ? 14.161 -2.530 -2.583 1.00 80.38 101 ASN A CA 1
ATOM 787 C C . ASN A 1 101 ? 14.444 -1.406 -1.583 1.00 80.38 101 ASN A C 1
ATOM 789 O O . ASN A 1 101 ? 15.600 -1.024 -1.378 1.00 80.38 101 ASN A O 1
ATOM 793 N N . LYS A 1 102 ? 13.378 -0.854 -1.012 1.00 84.06 102 LYS A N 1
ATOM 794 C CA . LYS A 1 102 ? 13.435 0.152 0.042 1.00 84.06 102 LYS A CA 1
ATOM 795 C C . LYS A 1 102 ? 12.924 -0.447 1.338 1.00 84.06 102 LYS A C 1
ATOM 797 O O . LYS A 1 102 ? 11.973 -1.222 1.333 1.00 84.06 102 LYS A O 1
ATOM 802 N N . ASP A 1 103 ? 13.532 -0.022 2.434 1.00 89.06 103 ASP A N 1
ATOM 803 C CA . ASP A 1 103 ? 13.102 -0.417 3.766 1.00 89.06 103 ASP A CA 1
ATOM 804 C C . ASP A 1 103 ? 11.818 0.327 4.137 1.00 89.06 103 ASP A C 1
ATOM 806 O O . ASP A 1 103 ? 11.830 1.540 4.372 1.00 89.06 103 ASP A O 1
ATOM 810 N N . ILE A 1 104 ? 10.714 -0.411 4.216 1.00 90.69 104 ILE A N 1
ATOM 811 C CA . ILE A 1 104 ? 9.430 0.106 4.686 1.00 90.69 104 ILE A CA 1
ATOM 812 C C . ILE A 1 104 ? 9.503 0.250 6.204 1.00 90.69 104 ILE A C 1
ATOM 814 O O . ILE A 1 104 ? 9.731 -0.717 6.932 1.00 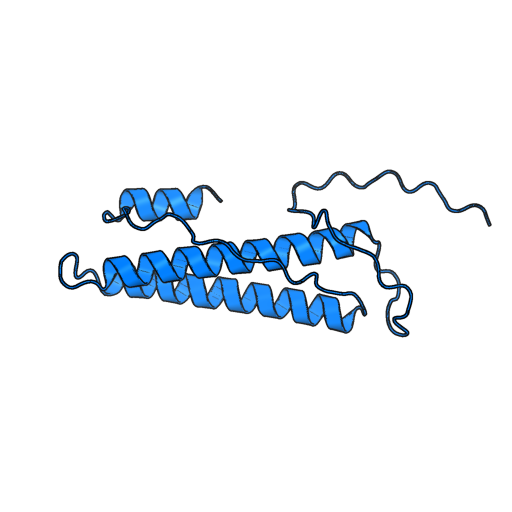90.69 104 ILE A O 1
ATOM 818 N N . GLN A 1 105 ? 9.339 1.480 6.684 1.00 92.12 105 GLN A N 1
ATOM 819 C CA . GLN A 1 105 ? 9.391 1.778 8.112 1.00 92.12 105 GLN A CA 1
ATOM 820 C C . GLN A 1 105 ? 8.067 1.437 8.798 1.00 92.12 105 GLN A C 1
ATOM 822 O O . GLN A 1 105 ? 7.010 1.367 8.171 1.00 92.12 105 GLN A O 1
ATOM 827 N N . ARG A 1 106 ? 8.122 1.265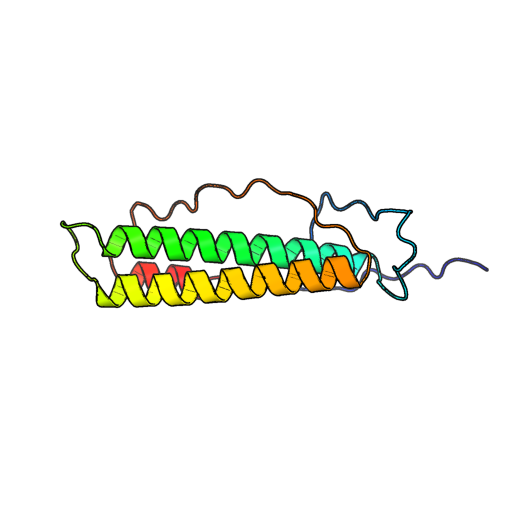 10.121 1.00 92.56 106 ARG A N 1
ATOM 828 C CA . ARG A 1 106 ? 6.928 1.080 10.953 1.00 92.56 106 ARG A CA 1
ATOM 829 C C . ARG A 1 106 ? 5.958 2.266 10.765 1.00 92.56 106 ARG A C 1
ATOM 831 O O . ARG A 1 106 ? 6.414 3.408 10.821 1.00 92.56 106 ARG A O 1
ATOM 838 N N . PRO A 1 107 ? 4.643 2.033 10.588 1.00 90.38 107 PRO A N 1
ATOM 839 C CA . PRO A 1 107 ? 3.697 3.064 10.151 1.00 90.38 107 PRO A CA 1
ATOM 840 C C . PRO A 1 107 ? 3.358 4.128 11.205 1.00 90.38 107 PRO A C 1
ATOM 842 O O . PRO A 1 107 ? 2.757 5.139 10.850 1.00 90.38 107 PRO A O 1
ATOM 845 N N . GLY A 1 108 ? 3.724 3.921 12.476 1.00 89.75 108 GLY A N 1
ATOM 846 C CA . GLY A 1 108 ? 3.539 4.904 13.551 1.00 89.75 108 GLY A CA 1
ATOM 847 C C . GLY A 1 108 ? 2.080 5.151 13.956 1.00 89.75 108 GLY A C 1
ATOM 848 O O . GLY A 1 108 ? 1.785 6.187 14.538 1.00 89.75 108 GLY A O 1
ATOM 849 N N . CYS A 1 109 ? 1.166 4.225 13.648 1.00 89.56 109 CYS A N 1
ATOM 850 C CA . CYS A 1 109 ? -0.271 4.342 13.929 1.00 89.56 109 CYS A CA 1
ATOM 851 C C . CYS A 1 109 ? -0.730 3.588 15.192 1.00 89.56 109 CYS A C 1
ATOM 853 O O . CYS A 1 109 ? -1.920 3.364 15.366 1.00 89.56 109 CYS A O 1
ATOM 855 N N . GLU A 1 110 ? 0.193 3.196 16.074 1.00 87.75 110 GLU A N 1
ATOM 856 C CA . GLU A 1 110 ? -0.076 2.358 17.261 1.00 87.75 110 GLU A CA 1
ATOM 857 C C . GLU A 1 110 ? -1.074 2.966 18.251 1.00 87.75 110 GLU A C 1
ATOM 859 O O . GLU A 1 110 ? -1.787 2.238 18.928 1.00 87.75 110 GLU A O 1
ATOM 864 N N . GLU A 1 111 ? -1.126 4.294 18.337 1.00 88.19 111 GLU A N 1
ATOM 865 C CA . GLU A 1 111 ? -1.993 5.019 19.275 1.00 88.19 111 GLU A CA 1
ATOM 866 C C . GLU A 1 111 ? -3.392 5.302 18.690 1.00 88.19 111 GLU A C 1
ATOM 868 O O . GLU A 1 111 ? -4.242 5.923 19.333 1.00 88.19 111 GLU A O 1
ATOM 873 N N . VAL A 1 112 ? -3.651 4.872 17.451 1.00 90.06 112 VAL A N 1
ATOM 874 C CA . VAL A 1 112 ? -4.880 5.177 16.712 1.00 90.06 112 VAL A CA 1
ATOM 875 C C . VAL A 1 112 ? -5.969 4.172 17.083 1.00 90.06 112 VAL A C 1
ATOM 877 O O . VAL A 1 112 ? -6.284 3.254 16.336 1.00 90.06 112 VAL A O 1
ATOM 880 N N . CYS A 1 113 ? -6.577 4.369 18.252 1.00 88.31 113 CYS A N 1
ATOM 881 C CA . CYS A 1 113 ? -7.596 3.456 18.787 1.00 88.31 113 CYS A CA 1
ATOM 882 C C . CYS A 1 113 ? -9.044 3.861 18.449 1.00 88.31 113 CYS A C 1
ATOM 884 O O . CYS A 1 113 ? -9.997 3.248 18.928 1.00 88.31 113 CYS A O 1
ATOM 886 N N . ALA A 1 114 ? -9.239 4.918 17.655 1.00 92.75 114 ALA A N 1
ATOM 887 C CA . ALA A 1 114 ? -10.556 5.435 17.294 1.00 92.75 114 ALA A CA 1
ATOM 888 C C . ALA A 1 114 ? -10.755 5.457 15.775 1.00 92.75 114 ALA A C 1
ATOM 890 O O . ALA A 1 114 ? -9.844 5.776 15.011 1.00 92.75 114 ALA A O 1
ATOM 891 N N . VAL A 1 115 ? -11.986 5.168 15.344 1.00 93.94 115 VAL A N 1
ATOM 892 C CA . VAL A 1 115 ? -12.329 5.003 13.921 1.00 93.94 115 VAL A CA 1
ATOM 893 C C . VAL A 1 115 ? -12.140 6.295 13.123 1.00 93.94 115 VAL A C 1
ATOM 895 O O . VAL A 1 115 ? -11.599 6.251 12.025 1.00 93.94 115 VAL A O 1
ATOM 898 N N . ILE A 1 116 ? -12.552 7.450 13.660 1.00 95.31 116 ILE A N 1
ATOM 899 C CA . ILE A 1 116 ? -12.442 8.732 12.941 1.00 95.31 116 ILE A CA 1
ATOM 900 C C . ILE A 1 116 ? -10.968 9.081 12.654 1.00 95.31 116 ILE A C 1
ATOM 902 O O . ILE A 1 116 ? -10.645 9.238 11.479 1.00 95.31 116 ILE A O 1
ATOM 906 N N . PRO A 1 117 ? -10.055 9.102 13.649 1.00 94.25 117 PRO A N 1
ATOM 907 C CA . PRO A 1 117 ? -8.628 9.297 13.388 1.00 94.25 117 PRO A CA 1
ATOM 908 C C . PRO A 1 117 ? -8.022 8.280 12.410 1.00 94.25 117 PRO A C 1
ATOM 910 O O . PRO A 1 117 ? -7.183 8.644 11.590 1.00 94.25 117 PRO A O 1
ATOM 913 N N . ALA A 1 118 ? -8.455 7.014 12.453 1.00 94.44 118 ALA A N 1
ATOM 914 C CA . ALA A 1 118 ? -7.986 5.996 11.511 1.00 94.44 118 ALA A CA 1
ATOM 915 C C . ALA A 1 118 ? -8.410 6.299 10.063 1.00 94.44 118 ALA A C 1
ATOM 917 O O . ALA A 1 118 ? -7.604 6.183 9.140 1.00 94.44 118 ALA A O 1
ATOM 918 N N . LEU A 1 119 ? -9.654 6.743 9.859 1.00 94.69 119 LEU A N 1
ATOM 919 C CA . LEU A 1 119 ? -10.149 7.151 8.543 1.00 94.69 119 LEU A CA 1
ATOM 920 C C . LEU A 1 119 ? -9.484 8.442 8.048 1.00 94.69 119 LEU A C 1
ATOM 922 O O . LEU A 1 119 ? -9.182 8.555 6.863 1.00 94.69 119 LEU A O 1
ATOM 926 N N . GLU A 1 120 ? -9.211 9.400 8.935 1.00 93.31 120 GLU A N 1
ATOM 927 C CA . GLU A 1 120 ? -8.469 10.619 8.589 1.00 93.31 120 GLU A CA 1
ATOM 928 C C . GLU A 1 120 ? -7.042 10.298 8.122 1.00 93.31 120 GLU A C 1
ATOM 930 O O . GLU A 1 120 ? -6.583 10.854 7.123 1.00 93.31 120 GLU A O 1
ATOM 935 N N . LEU A 1 121 ? -6.363 9.349 8.778 1.00 89.88 121 LEU A N 1
ATOM 936 C CA . LEU A 1 121 ? -5.043 8.866 8.356 1.00 89.88 121 LEU A CA 1
ATOM 937 C C . LEU A 1 121 ? -5.069 8.142 7.007 1.00 89.88 121 LEU A C 1
ATOM 939 O O . LEU A 1 121 ? -4.109 8.241 6.244 1.00 89.88 121 LEU A O 1
ATOM 943 N N . MET A 1 122 ? -6.145 7.415 6.707 1.00 88.75 122 MET A N 1
ATOM 944 C CA . MET A 1 122 ? -6.335 6.779 5.403 1.00 88.75 122 MET A CA 1
ATOM 945 C C . MET A 1 122 ? -6.541 7.820 4.293 1.00 88.75 122 MET A C 1
ATOM 947 O O . MET A 1 122 ? -5.969 7.683 3.217 1.00 88.75 122 MET A O 1
ATOM 951 N N . LEU A 1 123 ? -7.338 8.861 4.548 1.00 88.69 123 LEU A N 1
ATOM 952 C CA . LEU A 1 123 ? -7.674 9.893 3.559 1.00 88.69 123 LEU A CA 1
ATOM 953 C C . LEU A 1 123 ? -6.563 10.928 3.338 1.00 88.69 123 LEU A C 1
ATOM 955 O O . LEU A 1 123 ? -6.543 11.578 2.297 1.00 88.69 123 LEU A O 1
ATOM 959 N N . GLY A 1 124 ? -5.670 11.118 4.310 1.00 79.94 124 GLY A N 1
ATOM 960 C CA . GLY A 1 124 ? -4.582 12.099 4.249 1.00 79.94 124 GLY A CA 1
ATOM 961 C C . GLY A 1 124 ? -3.372 11.690 3.400 1.00 79.94 124 GLY A C 1
ATOM 962 O O . GLY A 1 124 ? -2.331 12.339 3.518 1.00 79.94 124 GLY A O 1
ATOM 963 N N . GLN A 1 125 ? -3.479 10.615 2.614 1.00 63.09 125 GLN A N 1
ATOM 964 C CA . GLN A 1 125 ? -2.395 10.075 1.786 1.00 63.09 125 GLN A CA 1
ATOM 965 C C . GLN A 1 125 ? -2.326 10.699 0.391 1.00 63.09 125 GLN A C 1
ATOM 967 O O . GLN A 1 125 ? -3.391 11.003 -0.191 1.00 63.09 125 GLN A O 1
#

pLDDT: mean 88.49, std 12.34, range [38.75, 98.31]

Secondary structure (DSSP, 8-state):
-PPP--PPPP--S---TT----TT-SS--S--HHHHHHHHHHHHHHHHHHHHHHHHHHHHHSTTT--HHHHHHHHHHHHHHHHHHHHHHHHHHHTT-------PPP---TT--SHHHHHHHHHT-

Sequence (125 aa):
MAELSVKRLKTSLPICKIHRPFVGSRVKQNLPAVVEESLCGVSTMLMEVAYRLDALANIFEQDDIALPRVAAFFHEHSEQEQAQAEAMLDYLSDRGGQYCNKDIQRPGCEEVCAVIPALELMLGQ